Protein 6XZ3 (pdb70)

GO terms:
  GO:0042802 identical protein binding (F, IPI)
  GO:0005515 protein binding (F, IPI)

Solvent-accessible surface area: 7248 Å² total; per-residue (Å²): 46,69,182,149,133,1,38,125,6,60,94,63,1,58,113,6,9,55,35,1,150,82,14,72,43,95,80,15,66,89,102,48,1,80,100,13,21,83,14,3,51,157,14,19,142,81,0,48,70,19,1,53,125,0,12,114,107,22,226,73,191,124,9,99,88,59,3,131,95,15,31,129,64,2,50,70,12,8,71,39,0,51,64,11,4,147,68,3,76,87,44,86,45,100,131,1,40,64,75,0,35,129,72,12,37,66,1,32,117,9,1,34,70,4,7,43,27,0,45,69,137,113,55

Nearest PDB structures (foldseek):
  6xz3-assembly1_A-2  TM=1.008E+00  e=2.459E-16  Homo sapiens
  6xz4-assembly1_B  TM=9.889E-01  e=1.323E-13  Homo sapiens
  5ic1-assembly1_A  TM=9.158E-01  e=5.413E-04  Mus musculus
  5w93-assembly2_B  TM=6.773E-01  e=8.609E-03  Mus musculus
  4e18-assembly1_A  TM=8.319E-01  e=3.937E-01  Gallus gallus

B-factor: mean 65.77, std 18.56, range [35.77, 139.72]

Secondary structure (DSSP, 8-state):
--HHHHHHHHHHHHHHHHHHHHS-GGG--HHHHHHHHHHHHHHHHHHHHHHHHHHHH---HHHHHHHHHHHHHHHHHHHHHHHHHHHHHHS--HHHHHHHHHTHHHHHHHHHHHHHHHTSS--

Foldseek 3Di:
DDLVLLVVLLVQLVVLLVCLVVDPLVRLAPVNLVVSLVSNVVSLVVLLVVLCVLLVPDPDPVSVVCSVVLSVQLVVLSVQLNVLSVCCNVPPDPVSSVSNNVSSVSNSVSSVVSSVSSVDPPD

InterPro domains:
  IPR042799 Talin rod domain-containing protein 1 [PTHR47133] (1-362)
  IPR054082 Talin, IBS2B domain [PF21896] (149-268)

CATH classification: 1.20.120.230

Structure (mmCIF, N/CA/C/O backbone):
data_6XZ3
#
_entry.id   6XZ3
#
_cell.length_a   114.595
_cell.length_b   114.595
_cell.length_c   59.404
_cell.angle_alpha   90.000
_cell.angle_beta   90.000
_cell.angle_gamma   90.000
#
_symmetry.space_group_name_H-M   'I 41 2 2'
#
loop_
_entity.id
_entity.type
_entity.pdbx_description
1 polymer 'Talin rod domain-containing protein 1'
2 non-polymer 1,2-ETHANEDIOL
3 water water
#
loop_
_atom_site.group_PDB
_atom_site.id
_atom_site.type_symbol
_atom_site.label_atom_id
_atom_site.label_alt_id
_atom_site.label_comp_id
_atom_site.label_asym_id
_atom_site.label_entity_id
_atom_site.label_seq_id
_atom_site.pdbx_PDB_ins_code
_atom_site.Cartn_x
_atom_site.Cartn_y
_atom_site.Cartn_z
_atom_site.occupancy
_atom_site.B_iso_or_equiv
_atom_site.auth_seq_id
_atom_site.auth_comp_id
_atom_site.auth_asym_id
_atom_site.auth_atom_id
_atom_site.pdbx_PDB_model_num
ATOM 1 N N . VAL A 1 9 ? 50.994 25.792 13.269 1.00 94.45 148 VAL A N 1
ATOM 2 C CA . VAL A 1 9 ? 51.438 25.122 12.003 1.00 84.52 148 VAL A CA 1
ATOM 3 C C . VAL A 1 9 ? 50.199 24.617 11.257 1.00 86.96 148 VAL A C 1
ATOM 4 O O . VAL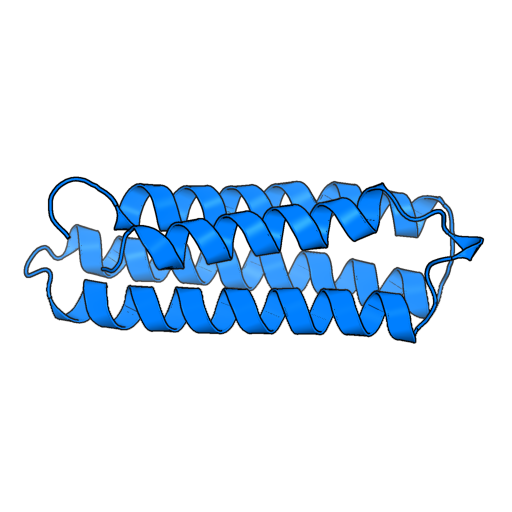 A 1 9 ? 49.102 24.695 11.835 1.00 95.72 148 VAL A O 1
ATOM 8 N N . ASP A 1 10 ? 50.369 24.117 10.028 1.00 76.91 149 ASP A N 1
ATOM 9 C CA . ASP A 1 10 ? 49.261 23.619 9.169 1.00 85.48 149 ASP A CA 1
ATOM 10 C C . ASP A 1 10 ? 49.167 22.089 9.303 1.00 90.06 149 ASP A C 1
ATOM 11 O O . ASP A 1 10 ? 49.911 21.378 8.600 1.00 82.48 149 ASP A O 1
ATOM 16 N N . ARG A 1 11 ? 48.265 21.591 10.151 1.00 83.58 150 ARG A N 1
ATOM 17 C CA . ARG A 1 11 ? 48.068 20.133 10.356 1.00 76.36 150 ARG A CA 1
ATOM 18 C C . ARG A 1 11 ? 48.131 19.413 8.991 1.00 83.52 150 ARG A C 1
ATOM 19 O O . ARG A 1 11 ? 48.969 18.512 8.877 1.00 81.22 150 ARG A O 1
ATOM 27 N N . TYR A 1 12 ? 47.322 19.791 7.984 1.00 84.37 151 TYR A N 1
ATOM 28 C CA . TYR A 1 12 ? 47.134 19.022 6.714 1.00 82.82 151 TYR A CA 1
ATOM 29 C C . TYR A 1 12 ? 48.488 18.708 6.064 1.00 87.25 151 TYR A C 1
ATOM 30 O O . TYR A 1 12 ? 48.648 17.573 5.522 1.00 77.19 151 TYR A O 1
ATOM 39 N N . ARG A 1 13 ? 49.407 19.682 6.063 1.00 74.34 152 ARG A N 1
ATOM 40 C CA . ARG A 1 13 ? 50.571 19.674 5.147 1.00 83.52 152 ARG A CA 1
ATOM 41 C C . ARG A 1 13 ? 51.776 19.040 5.841 1.00 75.39 152 ARG A C 1
ATOM 42 O O . ARG A 1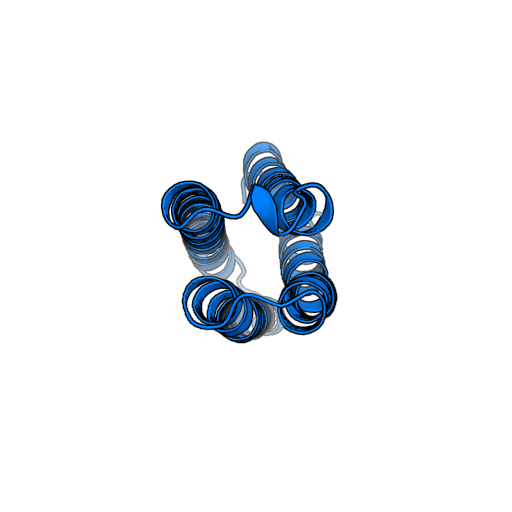 13 ? 52.564 18.412 5.120 1.00 75.96 152 ARG A O 1
ATOM 50 N N . VAL A 1 14 ? 51.928 19.201 7.160 1.00 75.59 153 VAL A N 1
ATOM 51 C CA . VAL A 1 14 ? 52.947 18.439 7.948 1.00 68.94 153 VAL A CA 1
ATOM 52 C C . VAL A 1 14 ? 52.583 16.941 7.887 1.00 66.60 153 VAL A C 1
ATOM 53 O O . VAL A 1 14 ? 53.473 16.166 7.588 1.00 56.90 153 VAL A O 1
ATOM 57 N N . THR A 1 15 ? 51.314 16.555 8.042 1.00 61.85 154 THR A N 1
ATOM 58 C CA . THR A 1 15 ? 50.843 15.155 7.862 1.00 61.75 154 THR A CA 1
ATOM 59 C C . THR A 1 15 ? 51.194 14.650 6.451 1.00 67.99 154 THR A C 1
ATOM 60 O O . THR A 1 15 ? 51.673 13.505 6.347 1.00 64.62 154 THR A O 1
ATOM 64 N N . ARG A 1 16 ? 51.032 15.462 5.406 1.00 71.39 155 ARG A N 1
ATOM 65 C CA . ARG A 1 16 ? 51.306 15.033 4.001 1.00 69.87 155 ARG A CA 1
ATOM 66 C C . ARG A 1 16 ? 52.812 14.780 3.833 1.00 62.45 155 ARG A C 1
ATOM 67 O O . ARG A 1 16 ? 53.163 13.818 3.178 1.00 62.24 155 ARG A O 1
ATOM 75 N N . CYS A 1 17 ? 53.660 15.606 4.439 1.00 64.27 156 CYS A N 1
ATOM 76 C CA . CYS A 1 17 ? 55.129 15.415 4.507 1.00 72.74 156 CYS A CA 1
ATOM 77 C C . CYS A 1 17 ? 55.473 14.051 5.095 1.00 63.89 156 CYS A C 1
ATOM 78 O O . CYS A 1 17 ? 56.213 13.280 4.448 1.00 69.74 156 CYS A O 1
ATOM 81 N N . ARG A 1 18 ? 54.969 13.808 6.303 1.00 52.42 157 ARG A N 1
ATOM 82 C CA . ARG A 1 18 ? 55.166 12.544 7.036 1.00 54.76 157 ARG A CA 1
ATOM 83 C C . ARG A 1 18 ? 54.720 11.404 6.106 1.00 48.83 157 ARG A C 1
ATOM 84 O O . ARG A 1 18 ? 55.524 10.489 5.927 1.00 49.00 157 ARG A O 1
ATOM 92 N N . HIS A 1 19 ? 53.562 11.503 5.448 1.00 47.39 158 HIS A N 1
ATOM 93 C CA . HIS A 1 19 ? 53.071 10.443 4.524 1.00 48.18 158 HIS A CA 1
ATOM 94 C C . HIS A 1 19 ? 54.092 10.267 3.399 1.00 49.55 158 HIS A C 1
ATOM 95 O O . HIS A 1 19 ? 54.337 9.128 2.993 1.00 51.16 158 HIS A O 1
ATOM 102 N N . GLU A 1 20 ? 54.734 11.333 2.935 1.00 46.25 159 GLU A N 1
ATOM 103 C CA . GLU A 1 20 ? 55.577 11.239 1.719 1.00 48.16 159 GLU A CA 1
ATOM 104 C C . GLU A 1 20 ? 56.931 10.624 2.081 1.00 44.37 159 GLU A C 1
ATOM 105 O O . GLU A 1 20 ? 57.503 9.887 1.257 1.00 44.33 159 GLU A O 1
ATOM 111 N N . VAL A 1 21 ? 57.400 10.871 3.294 1.00 43.75 160 VAL A N 1
ATOM 112 C CA . VAL A 1 21 ? 58.660 10.279 3.809 1.00 44.75 160 VAL A CA 1
ATOM 113 C C . VAL A 1 21 ? 58.455 8.779 4.018 1.00 44.62 160 VAL A C 1
ATOM 114 O O . VAL A 1 21 ? 59.332 8.009 3.598 1.00 46.42 160 VAL A O 1
ATOM 118 N N . GLU A 1 22 ? 57.327 8.389 4.620 1.00 42.82 161 GLU A N 1
ATOM 119 C CA . GLU A 1 22 ? 56.945 6.961 4.750 1.00 45.70 161 GLU A CA 1
ATOM 120 C C . GLU A 1 22 ? 56.858 6.362 3.353 1.00 41.44 161 GLU A C 1
ATOM 121 O O . GLU A 1 22 ? 57.406 5.264 3.171 1.00 48.63 161 GLU A O 1
ATOM 127 N N . GLN A 1 23 ? 56.282 7.083 2.381 1.00 40.94 162 GLN A N 1
ATOM 128 C CA . GLN A 1 23 ? 56.068 6.521 1.018 1.00 41.96 162 GLN A CA 1
ATOM 129 C C . GLN A 1 23 ? 57.459 6.275 0.421 1.00 41.36 162 GLN A C 1
ATOM 130 O O . GLN A 1 23 ? 57.685 5.188 -0.126 1.00 44.09 162 GLN A O 1
ATOM 136 N N . GLY A 1 24 ? 58.347 7.274 0.498 1.00 39.49 163 GLY A N 1
ATOM 137 C CA . GLY A 1 24 ? 59.695 7.189 -0.097 1.00 40.22 163 GLY A CA 1
ATOM 138 C C . GLY A 1 24 ? 60.527 6.107 0.573 1.00 41.81 163 GLY A C 1
ATOM 139 O O . GLY A 1 24 ? 61.241 5.326 -0.138 1.00 39.63 163 GLY A O 1
ATOM 140 N N . CYS A 1 25 ? 60.407 5.979 1.898 1.00 40.94 164 CYS A N 1
ATOM 141 C CA . CYS A 1 25 ? 61.080 4.865 2.606 1.00 43.06 164 CYS A CA 1
ATOM 142 C C . CYS A 1 25 ? 60.503 3.518 2.121 1.00 47.11 164 CYS A C 1
ATOM 143 O O . CYS A 1 25 ? 61.269 2.563 1.913 1.00 46.22 164 CYS A O 1
ATOM 146 N N . ALA A 1 26 ? 59.197 3.439 1.900 1.00 44.60 165 ALA A N 1
ATOM 147 C CA . ALA A 1 26 ? 58.541 2.207 1.423 1.00 44.98 165 ALA A CA 1
ATOM 148 C C . ALA A 1 26 ? 59.107 1.836 0.053 1.00 43.95 165 ALA A C 1
ATOM 149 O O . ALA A 1 26 ? 59.288 0.633 -0.183 1.00 42.33 165 ALA A O 1
ATOM 151 N N . VAL A 1 27 ? 59.450 2.823 -0.785 1.00 43.36 166 VAL A N 1
ATOM 152 C CA . VAL A 1 27 ? 60.017 2.529 -2.139 1.00 44.49 166 VAL A CA 1
ATOM 153 C C . VAL A 1 27 ? 61.325 1.767 -1.964 1.00 45.28 166 VAL A C 1
ATOM 154 O O . VAL A 1 27 ? 61.517 0.778 -2.686 1.00 45.58 166 VAL A O 1
ATOM 158 N N . LEU A 1 28 ? 62.124 2.114 -0.954 1.00 45.06 167 LEU A N 1
ATOM 159 C CA . LEU A 1 28 ? 63.470 1.504 -0.762 1.00 45.21 167 LEU A CA 1
ATOM 160 C C . LEU A 1 28 ? 63.352 0.070 -0.248 1.00 46.48 167 LEU A C 1
ATOM 161 O O . LEU A 1 28 ? 64.305 -0.697 -0.450 1.00 57.41 167 LEU A O 1
ATOM 166 N N . ARG A 1 29 ? 62.253 -0.258 0.433 1.00 44.11 168 ARG A N 1
ATOM 167 C CA . ARG A 1 29 ? 61.967 -1.626 0.925 1.00 44.51 168 ARG A CA 1
ATOM 168 C C . ARG A 1 29 ? 61.265 -2.457 -0.162 1.00 47.99 168 ARG A C 1
ATOM 169 O O . ARG A 1 29 ? 61.514 -3.657 -0.226 1.00 54.21 168 ARG A O 1
ATOM 177 N N . ALA A 1 30 ? 60.384 -1.852 -0.963 1.00 46.03 169 ALA A N 1
ATOM 178 C CA . ALA A 1 30 ? 59.508 -2.552 -1.936 1.00 52.55 169 ALA A CA 1
ATOM 179 C C . ALA A 1 30 ? 60.318 -2.985 -3.165 1.00 54.74 169 ALA A C 1
ATOM 180 O O . ALA A 1 30 ? 60.008 -4.021 -3.768 1.00 59.26 169 ALA A O 1
ATOM 182 N N . THR A 1 31 ? 61.303 -2.180 -3.553 1.00 54.18 170 THR A N 1
ATOM 183 C CA . THR A 1 31 ? 61.981 -2.275 -4.869 1.00 49.32 170 THR A CA 1
ATOM 184 C C . THR A 1 31 ? 63.118 -3.284 -4.809 1.00 47.30 170 THR A C 1
ATOM 185 O O . THR A 1 31 ? 64.079 -3.065 -4.075 1.00 44.80 170 THR A O 1
ATOM 189 N N . PRO A 1 32 ? 63.066 -4.388 -5.585 1.00 54.70 171 PRO A N 1
ATOM 190 C CA . PRO A 1 32 ? 64.165 -5.359 -5.606 1.00 55.23 171 PRO A CA 1
ATOM 191 C C . PRO A 1 32 ? 65.471 -4.700 -6.069 1.00 56.07 171 PRO A C 1
ATOM 192 O O . PRO A 1 32 ? 65.415 -3.713 -6.788 1.00 61.78 171 PRO A O 1
ATOM 196 N N . LEU A 1 33 ? 66.612 -5.226 -5.631 1.00 54.92 172 LEU A N 1
ATOM 197 C CA . LEU A 1 33 ? 67.968 -4.705 -5.975 1.00 56.92 172 LEU A CA 1
ATOM 198 C C . LEU A 1 33 ? 68.098 -4.458 -7.488 1.00 59.31 172 LEU A C 1
ATOM 199 O O . LEU A 1 33 ? 68.566 -3.352 -7.895 1.00 64.84 172 LEU A O 1
ATOM 204 N N . ALA A 1 34 ? 67.683 -5.422 -8.304 1.00 56.16 173 ALA A N 1
ATOM 205 C CA . ALA A 1 34 ? 67.715 -5.320 -9.784 1.00 66.69 173 ALA A CA 1
ATOM 206 C C . ALA A 1 34 ? 67.062 -4.007 -10.258 1.00 69.76 173 ALA A C 1
ATOM 207 O O . ALA A 1 34 ? 67.634 -3.359 -11.156 1.00 78.75 173 ALA A O 1
ATOM 209 N N . ASP A 1 35 ? 65.956 -3.559 -9.651 1.00 65.95 174 ASP A N 1
ATOM 210 C CA . ASP A 1 35 ? 65.222 -2.354 -10.144 1.00 60.88 174 ASP A CA 1
ATOM 211 C C . ASP A 1 35 ? 65.675 -1.062 -9.453 1.00 62.47 174 ASP A C 1
ATOM 212 O O . ASP A 1 35 ? 65.091 0.002 -9.766 1.00 64.38 174 ASP A O 1
ATOM 217 N N . MET A 1 36 ? 66.684 -1.114 -8.580 1.00 59.34 175 MET A N 1
ATOM 218 C CA . MET A 1 36 ? 67.189 0.097 -7.893 1.00 58.63 175 MET A CA 1
ATOM 219 C C . MET A 1 36 ? 68.187 0.807 -8.798 1.00 59.45 175 MET A C 1
ATOM 220 O O . MET A 1 36 ? 69.364 0.859 -8.470 1.00 63.05 175 MET A O 1
ATOM 225 N N . THR A 1 37 ? 67.707 1.421 -9.871 1.00 61.54 176 THR A N 1
ATOM 226 C CA . THR A 1 37 ? 68.583 2.162 -10.809 1.00 60.67 176 THR A CA 1
ATOM 227 C C . THR A 1 37 ? 69.051 3.458 -10.158 1.00 61.11 176 THR A C 1
ATOM 228 O O . THR A 1 37 ? 68.465 3.957 -9.193 1.00 63.17 176 THR A O 1
ATOM 232 N N . PRO A 1 38 ? 70.121 4.061 -10.703 1.00 65.74 177 PRO A N 1
ATOM 233 C CA . PRO A 1 38 ? 70.491 5.429 -10.351 1.00 64.19 177 PRO A CA 1
ATOM 234 C C . PRO A 1 38 ? 69.304 6.387 -10.337 1.00 64.36 177 PRO A C 1
ATOM 235 O O . PRO A 1 38 ? 69.197 7.160 -9.397 1.00 64.42 177 PRO A O 1
ATOM 239 N N . GLN A 1 39 ? 68.430 6.302 -11.339 1.00 64.47 178 GLN A N 1
ATOM 240 C CA . GLN A 1 39 ? 67.314 7.279 -11.454 1.00 64.74 178 GLN A CA 1
ATOM 241 C C . GLN A 1 39 ? 66.286 7.001 -10.361 1.00 51.25 178 GLN A C 1
ATOM 242 O O . GLN A 1 39 ? 65.741 7.978 -9.819 1.00 58.23 178 GLN A O 1
ATOM 248 N N . LEU A 1 40 ? 65.950 5.741 -10.093 1.00 55.10 179 LEU A N 1
ATOM 249 C CA . LEU A 1 40 ? 64.939 5.466 -9.038 1.00 55.00 179 LEU A CA 1
ATOM 250 C C . LEU A 1 40 ? 65.508 5.970 -7.702 1.00 49.88 179 LEU A C 1
ATOM 251 O O . LEU A 1 40 ? 64.830 6.738 -6.998 1.00 47.13 179 LEU A O 1
ATOM 256 N N . LEU A 1 41 ? 66.773 5.662 -7.432 1.00 54.00 180 LEU A N 1
ATOM 257 C CA . LEU A 1 41 ? 67.425 6.039 -6.153 1.00 58.24 180 LEU A CA 1
ATOM 258 C C . LEU A 1 41 ? 67.487 7.566 -6.021 1.00 60.47 180 LEU A C 1
ATOM 259 O O . LEU A 1 41 ? 67.221 8.115 -4.893 1.00 50.94 180 LEU A O 1
ATOM 264 N N . LEU A 1 42 ? 67.705 8.253 -7.138 1.00 57.91 181 LEU A N 1
ATOM 265 C CA . LEU A 1 42 ? 67.786 9.727 -7.132 1.00 52.44 181 LEU A CA 1
ATOM 266 C C . LEU A 1 42 ? 66.402 10.338 -6.871 1.00 55.57 181 LEU A C 1
ATOM 267 O O . LEU A 1 42 ? 66.305 11.360 -6.121 1.00 54.43 181 LEU A O 1
ATOM 272 N N . GLU A 1 43 ? 65.343 9.796 -7.467 1.00 51.39 182 GLU A N 1
ATOM 273 C CA . GLU A 1 43 ? 64.003 10.400 -7.277 1.00 64.93 182 GLU A CA 1
ATOM 274 C C . GLU A 1 43 ? 63.613 10.300 -5.805 1.00 58.38 182 GLU A C 1
ATOM 275 O O . GLU A 1 43 ? 62.978 11.263 -5.273 1.00 60.11 182 GLU A O 1
ATOM 281 N N . VAL A 1 44 ? 63.978 9.180 -5.181 1.00 52.30 183 VAL A N 1
ATOM 282 C CA . VAL A 1 44 ? 63.607 8.889 -3.767 1.00 49.97 183 VAL A CA 1
ATOM 283 C C . VAL A 1 44 ? 64.354 9.889 -2.878 1.00 39.77 183 VAL A C 1
ATOM 284 O O . VAL A 1 44 ? 63.683 10.509 -2.041 1.00 45.87 183 VAL A O 1
ATOM 288 N N . SER A 1 45 ? 65.661 10.079 -3.072 1.00 44.46 184 SER A N 1
ATOM 289 C CA . SER A 1 45 ? 66.500 11.040 -2.279 1.00 55.36 184 SER A CA 1
ATOM 290 C C . SER A 1 45 ? 65.989 12.471 -2.396 1.00 56.58 184 SER A C 1
ATOM 291 O O . SER A 1 45 ? 65.948 13.206 -1.366 1.00 56.58 184 SER A O 1
ATOM 294 N N . GLN A 1 46 ? 65.635 12.850 -3.620 1.00 54.64 185 GLN A N 1
ATOM 295 C CA . GLN A 1 46 ? 65.124 14.199 -3.924 1.00 51.37 185 GLN A CA 1
ATOM 296 C C . GLN A 1 46 ? 63.765 14.352 -3.281 1.00 52.86 185 GLN A C 1
ATOM 297 O O . GLN A 1 46 ? 63.470 15.465 -2.786 1.00 55.06 185 GLN A O 1
ATOM 303 N N . GLY A 1 47 ? 62.931 13.308 -3.330 1.00 46.84 186 GLY A N 1
ATOM 304 C CA . GLY A 1 47 ? 61.596 13.435 -2.706 1.00 46.45 186 GLY A CA 1
ATOM 305 C C . GLY A 1 47 ? 61.741 13.547 -1.193 1.00 46.20 186 GLY A C 1
ATOM 306 O O . GLY A 1 47 ? 61.041 14.379 -0.588 1.00 49.83 186 GLY A O 1
ATOM 307 N N . LEU A 1 48 ? 62.668 12.781 -0.602 1.00 45.34 187 LEU A N 1
ATOM 308 C CA . LEU A 1 48 ? 62.946 12.848 0.865 1.00 48.74 187 LEU A CA 1
ATOM 309 C C . LEU A 1 48 ? 63.469 14.253 1.209 1.00 49.64 187 LEU A C 1
ATOM 310 O O . LEU A 1 48 ? 62.791 14.907 1.978 1.00 51.29 187 LEU A O 1
ATOM 315 N N . SER A 1 49 ? 64.552 14.733 0.586 1.00 53.51 188 SER A N 1
ATOM 316 C CA . SER A 1 49 ? 65.136 16.091 0.832 1.00 56.12 188 SER A CA 1
ATOM 317 C C . SER A 1 49 ? 64.069 17.188 0.645 1.00 53.57 188 SER A C 1
ATOM 318 O O . SER A 1 49 ? 63.900 18.056 1.508 1.00 58.53 188 SER A O 1
ATOM 321 N N . ARG A 1 50 ? 63.241 17.091 -0.379 1.00 54.52 189 ARG A N 1
ATOM 322 C CA . ARG A 1 50 ? 62.122 18.047 -0.561 1.00 58.61 189 ARG A CA 1
ATOM 323 C C . ARG A 1 50 ? 61.302 18.064 0.734 1.00 61.60 189 ARG A C 1
ATOM 324 O O . ARG A 1 50 ? 61.051 19.156 1.285 1.00 59.41 189 ARG A O 1
ATOM 332 N N . ASN A 1 51 ? 60.883 16.896 1.221 1.00 58.88 190 ASN A N 1
ATOM 333 C CA . ASN A 1 51 ? 59.900 16.825 2.334 1.00 56.37 190 ASN A CA 1
ATOM 334 C C . ASN A 1 51 ? 60.571 17.249 3.638 1.00 47.21 190 ASN A C 1
ATOM 335 O O . ASN A 1 51 ? 59.925 17.898 4.443 1.00 49.35 190 ASN A O 1
ATOM 340 N N . LEU A 1 52 ? 61.850 16.970 3.807 1.00 52.42 191 LEU A N 1
ATOM 341 C CA . LEU A 1 52 ? 62.600 17.399 5.016 1.00 57.52 191 LEU A CA 1
ATOM 342 C C . LEU A 1 52 ? 62.731 18.922 5.035 1.00 61.15 191 LEU A C 1
ATOM 343 O O . LEU A 1 52 ? 62.615 19.511 6.123 1.00 56.95 191 LEU A O 1
ATOM 348 N N . LYS A 1 53 ? 62.974 19.533 3.872 1.00 66.92 192 LYS A N 1
ATOM 349 C CA . LYS A 1 53 ? 63.137 20.999 3.758 1.00 60.48 192 LYS A CA 1
ATOM 350 C C . LYS A 1 53 ? 61.846 21.637 4.238 1.00 53.97 192 LYS A C 1
ATOM 351 O O . LYS A 1 53 ? 61.898 22.489 5.158 1.00 57.42 192 LYS A O 1
ATOM 357 N N . PHE A 1 54 ? 60.722 21.197 3.683 1.00 49.74 193 PHE A N 1
ATOM 358 C CA . PHE A 1 54 ? 59.394 21.780 3.976 1.00 55.51 193 PHE A CA 1
ATOM 359 C C . PHE A 1 54 ? 59.137 21.673 5.461 1.00 61.49 193 PHE A C 1
ATOM 360 O O . PHE A 1 54 ? 58.490 22.558 6.048 1.00 61.20 193 PHE A O 1
ATOM 368 N N . LEU A 1 55 ? 59.518 20.535 6.025 1.00 60.15 194 LEU A N 1
ATOM 369 C CA . LEU A 1 55 ? 59.154 20.253 7.424 1.00 60.93 194 LEU A CA 1
ATOM 370 C C . L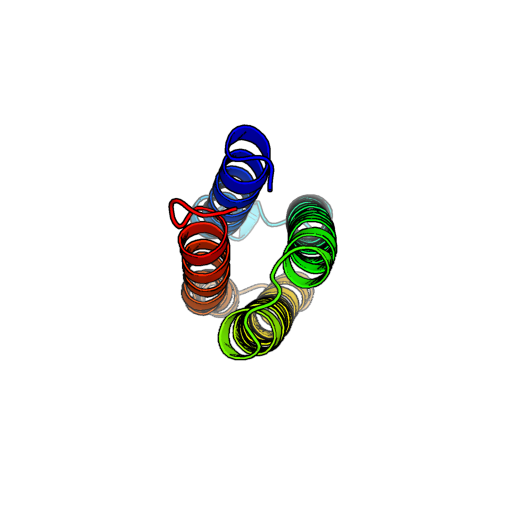EU A 1 55 ? 60.005 21.146 8.331 1.00 47.24 194 LEU A C 1
ATOM 371 O O . LEU A 1 55 ? 59.475 21.605 9.352 1.00 45.48 194 LEU A O 1
ATOM 376 N N . THR A 1 56 ? 61.290 21.294 8.013 1.00 43.56 195 THR A N 1
ATOM 377 C CA . THR A 1 56 ? 62.209 22.220 8.700 1.00 49.72 195 THR A CA 1
ATOM 378 C C . THR A 1 56 ? 61.684 23.660 8.566 1.00 55.88 195 THR A C 1
ATOM 379 O O . THR A 1 56 ? 61.732 24.401 9.560 1.00 61.03 195 THR A O 1
ATOM 383 N N . ASP A 1 57 ? 61.181 24.032 7.3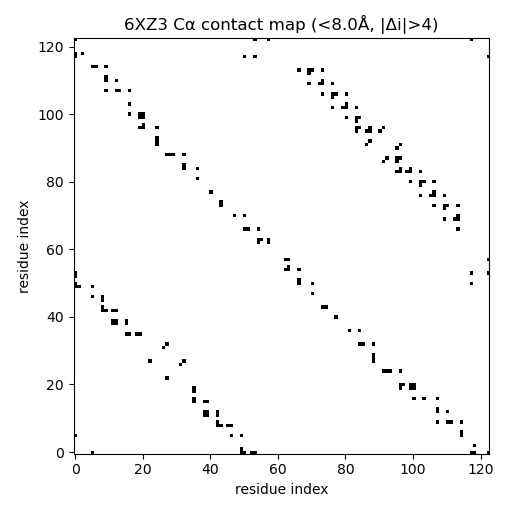83 1.00 56.59 196 ASP A N 1
ATOM 384 C CA . ASP A 1 57 ? 60.622 25.387 7.113 1.00 55.74 196 ASP A CA 1
ATOM 385 C C . ASP A 1 57 ? 59.335 25.521 7.919 1.00 53.86 196 ASP A C 1
ATOM 386 O O . ASP A 1 57 ? 59.195 26.509 8.647 1.00 58.59 196 ASP A O 1
ATOM 391 N N . ALA A 1 58 ? 58.486 24.500 7.936 1.00 54.08 197 ALA A N 1
ATOM 392 C CA . ALA A 1 58 ? 57.178 24.561 8.636 1.00 54.44 197 ALA A CA 1
ATOM 393 C C . ALA A 1 58 ? 57.377 24.745 10.138 1.00 56.06 197 ALA A C 1
ATOM 394 O O . ALA A 1 58 ? 56.535 25.426 10.768 1.00 67.09 197 ALA A O 1
ATOM 396 N N . CYS A 1 59 ? 58.477 24.209 10.676 1.00 58.57 198 CYS A N 1
ATOM 397 C CA . CYS A 1 59 ? 58.806 24.157 12.128 1.00 60.21 198 CYS A CA 1
ATOM 398 C C . CYS A 1 59 ? 59.529 25.439 12.581 1.00 62.28 198 CYS A C 1
ATOM 399 O O . CYS A 1 59 ? 59.321 25.829 13.732 1.00 58.41 198 CYS A O 1
ATOM 402 N N . ALA A 1 60 ? 60.313 26.086 11.712 1.00 54.86 199 ALA A N 1
ATOM 403 C CA . ALA A 1 60 ? 61.001 27.369 11.994 1.00 62.12 199 ALA A CA 1
ATOM 404 C C . ALA A 1 60 ? 59.961 28.438 12.351 1.00 62.50 199 ALA A C 1
ATOM 405 O O . ALA A 1 60 ? 60.100 29.103 13.376 1.00 62.96 199 ALA A O 1
ATOM 407 N N . LEU A 1 61 ? 58.909 28.487 11.543 1.00 68.92 200 LEU A N 1
ATOM 408 C CA . LEU A 1 61 ? 57.717 29.353 11.672 1.00 72.40 200 LEU A CA 1
ATOM 409 C C . LEU A 1 61 ? 57.012 29.127 13.009 1.00 81.70 200 LEU A C 1
ATOM 410 O O . LEU A 1 61 ? 56.529 30.115 13.588 1.00 90.07 200 LEU A O 1
ATOM 415 N N . ALA A 1 62 ? 56.887 27.869 13.436 1.00 79.63 201 ALA A N 1
ATOM 416 C CA . ALA A 1 62 ? 56.160 27.472 14.669 1.00 73.88 201 ALA A CA 1
ATOM 417 C C . ALA A 1 62 ? 56.973 27.871 15.909 1.00 62.98 201 ALA A C 1
ATOM 418 O O . ALA A 1 62 ? 56.361 28.326 16.890 1.00 74.30 201 ALA A O 1
ATOM 420 N N . SER A 1 63 ? 58.288 27.656 15.853 1.00 60.47 202 SER A N 1
ATOM 421 C CA . SER A 1 63 ? 59.333 28.163 16.778 1.00 53.88 202 SER A CA 1
ATOM 422 C C . SER A 1 63 ? 59.128 29.681 16.950 1.00 81.26 202 SER A C 1
ATOM 423 O O . SER A 1 63 ? 59.103 30.170 18.106 1.00 88.13 202 SER A O 1
ATOM 426 N N . ASP A 1 64 ? 58.928 30.400 15.835 1.00 74.13 203 ASP A N 1
ATOM 427 C CA . ASP A 1 64 ? 58.752 31.877 15.814 1.00 75.00 203 ASP A CA 1
ATOM 428 C C . ASP A 1 64 ? 57.494 32.308 16.586 1.00 75.50 203 ASP A C 1
ATOM 429 O O . ASP A 1 64 ? 57.574 33.361 17.195 1.00 82.41 203 ASP A O 1
ATOM 434 N N . LYS A 1 65 ? 56.384 31.555 16.585 1.00 86.99 204 LYS A N 1
ATOM 435 C CA . LYS A 1 65 ? 55.140 31.900 17.352 1.00 93.40 204 LYS A CA 1
ATOM 436 C C . LYS A 1 65 ? 55.324 31.677 18.869 1.00 101.20 204 LYS A C 1
ATOM 437 O O . LYS A 1 65 ? 55.208 32.654 19.653 1.00 113.59 204 LYS A O 1
ATOM 443 N N . SER A 1 66 ? 55.548 30.427 19.281 1.00 100.21 205 SER A N 1
ATOM 444 C CA . SER A 1 66 ? 55.604 29.993 20.702 1.00 102.30 205 SER A CA 1
ATOM 445 C C . SER A 1 66 ? 56.443 30.973 21.532 1.00 102.01 205 SER A C 1
ATOM 446 O O . SER A 1 66 ? 57.643 31.219 21.212 1.00 93.62 205 SER A O 1
ATOM 449 N N . ARG A 1 67 ? 55.856 31.464 22.614 1.00 99.92 206 ARG A N 1
ATOM 450 C CA . ARG A 1 67 ? 56.607 32.214 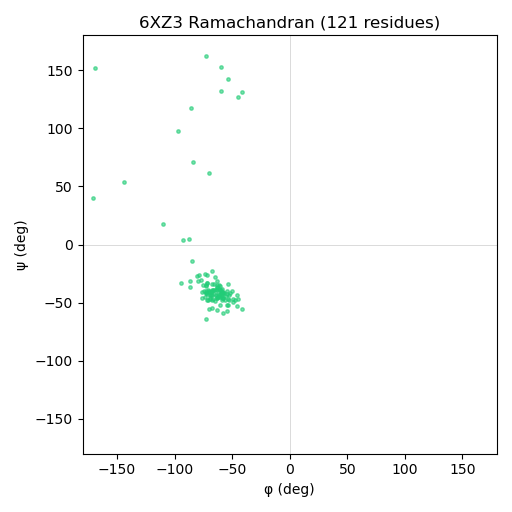23.644 1.00 104.78 206 ARG A CA 1
ATOM 451 C C . ARG A 1 67 ? 57.388 31.201 24.509 1.00 96.45 206 ARG A C 1
ATOM 452 O O . ARG A 1 67 ? 58.511 31.529 24.900 1.00 85.72 206 ARG A O 1
ATOM 460 N N . ASP A 1 68 ? 56.887 29.970 24.700 1.00 103.11 207 ASP A N 1
ATOM 461 C CA . ASP A 1 68 ? 57.543 28.920 25.539 1.00 88.42 207 ASP A CA 1
ATOM 462 C C . ASP A 1 68 ? 58.948 28.584 25.017 1.00 77.39 207 ASP A C 1
ATOM 463 O O . ASP A 1 68 ? 59.080 28.278 23.822 1.00 87.75 207 ASP A O 1
ATOM 468 N N . ARG A 1 69 ? 59.935 28.548 25.917 1.00 64.00 208 ARG A N 1
ATOM 469 C CA . ARG A 1 69 ? 61.379 28.340 25.634 1.00 63.10 208 ARG A CA 1
ATOM 470 C C . ARG A 1 69 ? 61.724 26.852 25.420 1.00 81.34 208 ARG A C 1
ATOM 471 O O . ARG A 1 69 ? 62.781 26.548 24.791 1.00 71.47 208 ARG A O 1
ATOM 479 N N . PHE A 1 70 ? 60.941 25.946 26.015 1.00 85.31 209 PHE A N 1
ATOM 480 C CA . PHE A 1 70 ? 61.131 24.480 25.882 1.00 78.27 209 PHE A CA 1
ATOM 481 C C . PHE A 1 70 ? 60.812 24.108 24.423 1.00 65.34 209 PHE A C 1
ATOM 482 O O . PHE A 1 70 ? 61.687 23.519 23.750 1.00 73.08 209 PHE A O 1
ATOM 490 N N . SER A 1 71 ? 59.612 24.482 23.968 1.00 62.33 210 SER A N 1
ATOM 491 C CA . SER A 1 71 ? 59.115 24.325 22.578 1.00 70.50 210 SER A CA 1
ATOM 492 C C . SER A 1 71 ? 60.188 24.761 21.585 1.00 74.05 210 SER A C 1
ATOM 493 O O . SER A 1 71 ? 60.545 23.951 20.709 1.00 82.99 210 SER A O 1
ATOM 496 N N . ARG A 1 72 ? 60.724 25.968 21.744 1.00 72.95 211 ARG A N 1
ATOM 497 C CA . ARG A 1 72 ? 61.686 26.534 20.759 1.00 76.91 211 ARG A CA 1
ATOM 498 C C . ARG A 1 72 ? 62.879 25.572 20.692 1.00 63.23 211 ARG A C 1
ATOM 499 O O . ARG A 1 72 ? 63.416 25.291 19.582 1.00 59.93 211 ARG A O 1
ATOM 507 N N . GLU A 1 73 ? 63.306 25.074 21.841 1.00 63.20 212 GLU A N 1
ATOM 508 C CA . GLU A 1 73 ? 64.487 24.178 21.896 1.00 68.71 212 GLU A CA 1
ATOM 509 C C . GLU A 1 73 ? 64.122 22.799 21.293 1.00 58.88 212 GLU A C 1
ATOM 510 O O . GLU A 1 73 ? 65.006 22.152 20.668 1.00 60.08 212 GLU A O 1
ATOM 516 N N . GLN A 1 74 ? 62.874 22.370 21.458 1.00 52.88 213 GLN A N 1
ATOM 517 C CA . GLN A 1 74 ? 62.423 21.006 21.064 1.00 58.90 213 GLN A CA 1
ATOM 518 C C . GLN A 1 74 ? 62.331 20.941 19.526 1.00 59.51 213 GLN A C 1
ATOM 519 O O . GLN A 1 74 ? 62.835 19.969 18.934 1.00 57.77 213 GLN A O 1
ATOM 525 N N . PHE A 1 75 ? 61.742 21.958 18.894 1.00 60.95 214 PHE A N 1
ATOM 526 C CA . PHE A 1 75 ? 61.836 22.186 17.427 1.00 53.48 214 PHE A CA 1
ATOM 527 C C . PHE A 1 75 ? 63.298 22.104 16.981 1.00 58.55 214 PHE A C 1
ATOM 528 O O . PHE A 1 75 ? 63.608 21.330 16.075 1.00 59.03 214 PHE A O 1
ATOM 536 N N . LYS A 1 76 ? 64.212 22.798 17.642 1.00 61.54 215 LYS A N 1
ATOM 537 C CA . LYS A 1 76 ? 65.636 22.738 17.238 1.00 62.79 215 LYS A CA 1
ATOM 538 C C . LYS A 1 76 ? 66.131 21.295 17.312 1.00 62.43 215 LYS A C 1
ATOM 539 O O . LYS A 1 76 ? 66.882 20.881 16.407 1.00 63.66 215 LYS A O 1
ATOM 545 N N . LEU A 1 77 ? 65.857 20.597 18.419 1.00 67.06 216 LEU A N 1
ATOM 546 C CA . LEU A 1 77 ? 66.412 19.233 18.648 1.00 62.15 216 LEU A CA 1
ATOM 547 C C . LEU A 1 77 ? 65.679 18.273 17.707 1.00 50.93 216 LEU A C 1
ATOM 548 O O . LEU A 1 77 ? 66.319 17.372 17.161 1.00 51.11 216 LEU A O 1
ATOM 553 N N . GLY A 1 78 ? 64.388 18.513 17.484 1.00 48.10 217 GLY A N 1
ATOM 554 C CA . GLY A 1 78 ? 63.558 17.674 16.590 1.00 54.71 217 GLY A CA 1
ATOM 555 C C . GLY A 1 78 ? 64.057 17.737 15.155 1.00 55.37 217 GLY A C 1
ATOM 556 O O . GLY A 1 78 ? 64.268 16.685 14.527 1.00 52.96 217 GLY A O 1
ATOM 557 N N . VAL A 1 79 ? 64.345 18.948 14.682 1.00 54.20 218 VAL A N 1
ATOM 558 C CA . VAL A 1 79 ? 64.853 19.189 13.309 1.00 54.52 218 VAL A CA 1
ATOM 559 C C . VAL A 1 79 ? 66.227 18.563 13.172 1.00 54.89 218 VAL A C 1
ATOM 560 O O . VAL A 1 79 ? 66.500 17.974 12.109 1.00 60.89 218 VAL A O 1
ATOM 564 N N . LYS A 1 80 ? 67.079 18.713 14.183 1.00 54.34 219 LYS A N 1
ATOM 565 C CA . LYS A 1 80 ? 68.465 18.175 14.102 1.00 56.02 219 LYS A CA 1
ATOM 566 C C . LYS A 1 80 ? 68.429 16.637 14.056 1.00 55.62 219 LYS A C 1
ATOM 567 O O . LYS A 1 80 ? 69.265 16.018 13.369 1.00 55.38 219 LYS A O 1
ATOM 573 N N . CYS A 1 81 ? 67.528 16.026 14.825 1.00 55.42 220 CYS A N 1
ATOM 574 C CA . CYS A 1 81 ? 67.367 14.553 14.845 1.00 61.62 220 CYS A CA 1
ATOM 575 C C . CYS A 1 81 ? 66.935 14.114 13.435 1.00 51.52 220 CYS A C 1
ATOM 576 O O . CYS A 1 81 ? 67.534 13.215 12.843 1.00 50.87 220 CYS A O 1
ATOM 579 N N . MET A 1 82 ? 65.984 14.831 12.859 1.00 47.73 221 MET A N 1
ATOM 580 C CA . MET A 1 82 ? 65.519 14.587 11.478 1.00 51.66 221 MET A CA 1
ATOM 581 C C . MET A 1 82 ? 66.672 14.697 10.465 1.00 53.68 221 MET A C 1
ATOM 582 O O . MET A 1 82 ? 66.875 13.757 9.634 1.00 48.11 221 MET A O 1
ATOM 587 N N . SER A 1 83 ? 67.495 15.740 10.567 1.00 58.62 222 SER A N 1
ATOM 588 C CA . SER A 1 83 ? 68.559 16.012 9.567 1.00 54.66 222 SER A CA 1
ATOM 589 C C . SER A 1 83 ? 69.691 14.994 9.726 1.00 49.66 222 SER A C 1
ATOM 590 O O . SER A 1 83 ? 70.217 14.544 8.703 1.00 52.16 222 SER A O 1
ATOM 593 N N . THR A 1 84 ? 70.015 14.531 10.936 1.00 50.13 223 THR A N 1
ATOM 594 C CA . THR A 1 84 ? 71.065 13.479 11.132 1.00 51.44 223 THR A CA 1
ATOM 595 C C . THR A 1 84 ? 70.540 12.102 10.699 1.00 45.32 223 THR A C 1
ATOM 596 O O . THR A 1 84 ? 71.303 11.337 10.133 1.00 49.96 223 THR A O 1
ATOM 600 N N . SER A 1 85 ? 69.289 11.761 10.983 1.00 47.06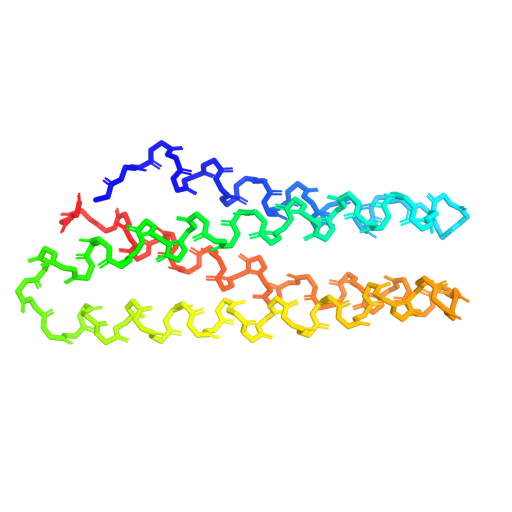 224 SER A N 1
ATOM 601 C CA . SER A 1 85 ? 68.638 10.539 10.427 1.00 46.00 224 SER A CA 1
ATOM 602 C C . SER A 1 85 ? 68.736 10.540 8.892 1.00 39.12 224 SER A C 1
ATOM 603 O O . SER A 1 85 ? 69.045 9.497 8.310 1.00 46.29 224 SER A O 1
ATOM 606 N N . ALA A 1 86 ? 68.317 11.635 8.256 1.00 45.95 225 ALA A N 1
ATOM 607 C CA . ALA A 1 86 ? 68.310 11.805 6.777 1.00 46.94 225 ALA A CA 1
ATOM 608 C C . ALA A 1 86 ? 69.692 11.501 6.201 1.00 48.38 225 ALA A C 1
ATOM 609 O O . ALA A 1 86 ? 69.779 10.734 5.211 1.00 50.01 225 ALA A O 1
ATOM 611 N N . SER A 1 87 ? 70.754 11.990 6.847 1.00 51.89 226 SER A N 1
ATOM 612 C CA . SER A 1 87 ? 72.149 11.862 6.335 1.00 50.92 226 SER A CA 1
ATOM 613 C C . SER A 1 87 ? 72.570 10.412 6.411 1.00 48.30 226 SER A C 1
ATOM 614 O O . SER A 1 87 ? 73.214 9.926 5.457 1.00 58.13 226 SER A O 1
ATOM 617 N N . ALA A 1 88 ? 72.264 9.741 7.514 1.00 47.02 227 ALA A N 1
ATOM 618 C CA . ALA A 1 88 ? 72.612 8.299 7.661 1.00 49.34 227 ALA A CA 1
ATOM 619 C C . ALA A 1 88 ? 71.923 7.444 6.564 1.00 43.53 227 ALA A C 1
ATOM 620 O O . ALA A 1 88 ? 72.509 6.420 6.034 1.00 48.10 227 ALA A O 1
ATOM 622 N N . LEU A 1 89 ? 70.678 7.791 6.244 1.00 47.20 228 LEU A N 1
ATOM 623 C CA . LEU A 1 89 ? 69.888 7.025 5.233 1.00 50.37 228 LEU A CA 1
ATOM 624 C C . LEU A 1 89 ? 70.470 7.289 3.836 1.00 45.33 228 LEU A C 1
ATOM 625 O O . LEU A 1 89 ? 70.737 6.289 3.089 1.00 49.60 228 LEU A O 1
ATOM 630 N N . LEU A 1 90 ? 70.698 8.570 3.518 1.00 47.26 229 LEU A N 1
ATOM 631 C CA . LEU A 1 90 ? 71.136 9.026 2.158 1.00 54.83 229 LEU A CA 1
ATOM 632 C C . LEU A 1 90 ? 72.513 8.468 1.865 1.00 54.14 229 LEU A C 1
ATOM 633 O O . LEU A 1 90 ? 72.749 8.144 0.714 1.00 60.57 229 LEU A O 1
ATOM 638 N N . ALA A 1 91 ? 73.338 8.216 2.879 1.00 50.18 230 ALA A N 1
ATOM 639 C CA . ALA A 1 91 ? 74.641 7.551 2.646 1.00 50.77 230 ALA A CA 1
ATOM 640 C C . ALA A 1 91 ? 74.408 6.090 2.282 1.00 52.60 230 ALA A C 1
ATOM 641 O O . ALA A 1 91 ? 75.149 5.559 1.435 1.00 59.33 230 ALA A O 1
ATOM 643 N N . CYS A 1 92 ? 73.453 5.408 2.909 1.00 56.26 231 CYS A N 1
ATOM 644 C CA . CYS A 1 92 ? 73.195 3.999 2.524 1.00 54.03 231 CYS A CA 1
ATOM 645 C C . CYS A 1 92 ? 72.662 3.964 1.089 1.00 50.01 231 CYS A C 1
ATOM 646 O O . CYS A 1 92 ? 72.891 2.944 0.404 1.00 54.28 231 CYS A O 1
ATOM 649 N N . VAL A 1 93 ? 71.893 4.979 0.694 1.00 51.64 232 VAL A N 1
ATOM 650 C CA . VAL A 1 93 ? 71.222 4.990 -0.639 1.00 60.08 232 VAL A CA 1
ATOM 651 C C . VAL A 1 93 ? 72.305 5.162 -1.711 1.00 59.20 232 VAL A C 1
ATOM 652 O O . VAL A 1 93 ? 72.371 4.314 -2.614 1.00 57.62 232 VAL A O 1
ATOM 656 N N . ARG A 1 94 ? 73.109 6.216 -1.589 1.00 60.92 233 ARG A N 1
ATOM 657 C CA . ARG A 1 94 ? 74.328 6.449 -2.408 1.00 73.19 233 ARG A CA 1
ATOM 658 C C . ARG A 1 94 ? 75.134 5.140 -2.505 1.00 70.77 233 ARG A C 1
ATOM 659 O O . ARG A 1 94 ? 75.455 4.709 -3.620 1.00 74.56 233 ARG A O 1
ATOM 667 N N . GLU A 1 95 ? 75.346 4.459 -1.386 1.00 63.30 234 GLU A N 1
ATOM 668 C CA . GLU A 1 95 ? 76.207 3.253 -1.300 1.00 57.23 234 GLU A CA 1
ATOM 669 C C . GLU A 1 95 ? 75.601 2.085 -2.074 1.00 65.39 234 GLU A C 1
ATOM 670 O O . GLU A 1 95 ? 76.380 1.246 -2.561 1.00 66.32 234 GLU A O 1
ATOM 676 N N . VAL A 1 96 ? 74.270 1.955 -2.120 1.00 67.03 235 VAL A N 1
ATOM 677 C CA . VAL A 1 96 ? 73.624 0.816 -2.838 1.00 67.52 235 VAL A CA 1
ATOM 678 C C . VAL A 1 96 ? 73.647 1.145 -4.345 1.00 58.36 235 VAL A C 1
ATOM 679 O O . VAL A 1 96 ? 73.677 0.227 -5.108 1.00 63.47 235 VAL A O 1
ATOM 683 N N . LYS A 1 97 ? 73.673 2.416 -4.729 1.00 59.89 236 LYS A N 1
ATOM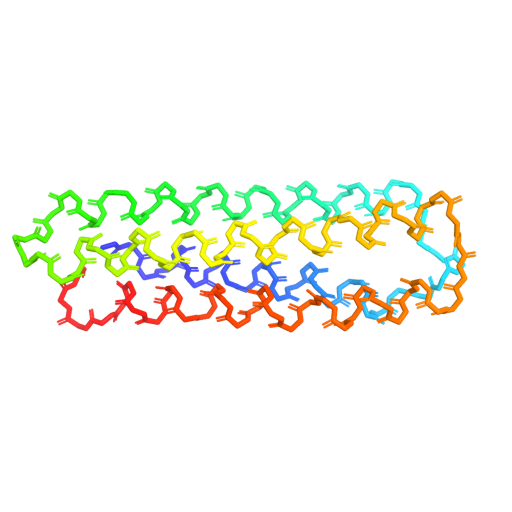 684 C CA . LYS A 1 97 ? 74.006 2.886 -6.105 1.00 77.55 236 LYS A CA 1
ATOM 685 C C . LYS A 1 97 ? 75.410 2.407 -6.525 1.00 79.03 236 LYS A C 1
ATOM 686 O O . LYS A 1 97 ? 75.483 1.668 -7.504 1.00 80.05 236 LYS A O 1
ATOM 692 N N . VAL A 1 98 ? 76.480 2.764 -5.799 1.00 83.53 237 VAL A N 1
ATOM 693 C CA . VAL A 1 98 ? 77.897 2.514 -6.231 1.00 79.10 237 VAL A CA 1
ATOM 694 C C . VAL A 1 98 ? 78.376 1.103 -5.848 1.00 74.54 237 VAL A C 1
ATOM 695 O O . VAL A 1 98 ? 79.388 0.698 -6.391 1.00 85.84 237 VAL A O 1
ATOM 699 N N . ALA A 1 99 ? 77.688 0.364 -4.975 1.00 75.03 238 ALA A N 1
ATOM 700 C CA . ALA A 1 99 ? 78.115 -0.986 -4.529 1.00 68.01 238 ALA A CA 1
ATOM 701 C C . ALA A 1 99 ? 76.899 -1.883 -4.337 1.00 69.97 238 ALA A C 1
ATOM 702 O O . ALA A 1 99 ? 76.714 -2.495 -3.289 1.00 74.42 238 ALA A O 1
ATOM 704 N N . PRO A 1 100 ? 76.039 -2.002 -5.367 1.00 74.31 239 PRO A N 1
ATOM 705 C CA . PRO A 1 100 ? 74.858 -2.852 -5.292 1.00 75.89 239 PRO A CA 1
ATOM 706 C C . PRO A 1 100 ? 75.153 -4.181 -4.599 1.00 68.54 239 PRO A C 1
ATOM 707 O O . PRO A 1 100 ? 76.113 -4.785 -4.973 1.00 78.31 239 PRO A O 1
ATOM 711 N N . SER A 1 101 ? 74.323 -4.576 -3.636 1.00 66.80 240 SER A N 1
ATOM 712 C CA . SER A 1 101 ? 74.343 -5.903 -2.951 1.00 66.54 240 SER A CA 1
ATOM 713 C C . SER A 1 101 ? 73.067 -6.046 -2.126 1.00 66.32 240 SER A C 1
ATOM 714 O O . SER A 1 101 ? 72.545 -5.011 -1.664 1.00 69.40 240 SER A O 1
ATOM 717 N N . GLU A 1 102 ? 72.591 -7.264 -1.913 1.00 65.98 241 GLU A N 1
ATOM 718 C CA . GLU A 1 102 ? 71.415 -7.484 -1.037 1.00 71.12 241 GLU A CA 1
ATOM 719 C C . GLU A 1 102 ? 71.679 -6.828 0.325 1.00 71.57 241 GLU A C 1
ATOM 720 O O . GLU A 1 102 ? 70.739 -6.267 0.911 1.00 67.00 241 GLU A O 1
ATOM 726 N N . LEU A 1 103 ? 72.928 -6.819 0.776 1.00 65.63 242 LEU A N 1
ATOM 727 C CA . LEU A 1 103 ? 73.281 -6.335 2.129 1.00 71.25 242 LEU A CA 1
ATOM 728 C C . LEU A 1 103 ? 73.159 -4.806 2.176 1.00 66.87 242 LEU A C 1
ATOM 729 O O . LEU A 1 103 ? 72.753 -4.266 3.205 1.00 70.68 242 LEU A O 1
ATOM 734 N N . ALA A 1 104 ? 73.569 -4.117 1.124 1.00 59.63 243 ALA A N 1
ATOM 735 C CA . ALA A 1 104 ? 73.523 -2.651 1.078 1.00 62.15 243 ALA A CA 1
ATOM 736 C C . ALA A 1 104 ? 72.054 -2.215 0.938 1.00 62.37 243 ALA A C 1
ATOM 737 O O . ALA A 1 104 ? 71.723 -1.091 1.343 1.00 59.85 243 ALA A O 1
ATOM 739 N N . ARG A 1 105 ? 71.218 -3.081 0.366 1.00 54.30 244 ARG A N 1
ATOM 740 C CA . ARG A 1 105 ? 69.778 -2.818 0.134 1.00 59.91 244 ARG A CA 1
ATOM 741 C C . ARG A 1 105 ? 69.045 -2.970 1.478 1.00 57.00 244 ARG A C 1
ATOM 742 O O . ARG A 1 105 ? 68.263 -2.089 1.818 1.00 56.31 244 ARG A O 1
ATOM 750 N N . SER A 1 106 ? 69.344 -4.035 2.215 1.00 54.46 245 SER A N 1
ATOM 751 C CA . SER A 1 106 ? 68.934 -4.261 3.618 1.00 56.54 245 SER A CA 1
ATOM 752 C C . SER A 1 106 ? 69.316 -3.065 4.476 1.00 54.95 245 SER A C 1
ATOM 753 O O . SER A 1 106 ? 68.463 -2.598 5.210 1.00 57.85 245 SER A O 1
ATOM 756 N N . ARG A 1 107 ? 70.548 -2.588 4.353 1.00 48.61 246 ARG A N 1
ATOM 757 C CA . ARG A 1 107 ? 71.062 -1.431 5.125 1.00 58.02 246 ARG A CA 1
ATOM 758 C C . ARG A 1 107 ? 70.148 -0.208 4.950 1.00 52.14 246 ARG A C 1
ATOM 759 O O . ARG A 1 107 ? 69.927 0.499 5.942 1.00 54.25 246 ARG A O 1
ATOM 767 N N . CYS A 1 108 ? 69.641 0.049 3.746 1.00 49.11 247 CYS A N 1
ATOM 768 C CA . CYS A 1 108 ? 68.649 1.140 3.462 1.00 56.55 247 CYS A CA 1
ATOM 769 C C . CYS A 1 108 ? 67.377 0.983 4.309 1.00 49.12 247 CYS A C 1
ATOM 770 O O . CYS A 1 108 ? 66.886 1.976 4.885 1.00 51.69 247 CYS A O 1
ATOM 773 N N . ALA A 1 109 ? 66.832 -0.221 4.392 1.00 48.97 248 ALA A N 1
ATOM 774 C CA . ALA A 1 109 ? 65.644 -0.496 5.230 1.00 50.86 248 ALA A CA 1
ATOM 775 C C . ALA A 1 109 ? 66.025 -0.212 6.693 1.00 50.84 248 ALA A C 1
ATOM 776 O O . ALA A 1 109 ? 65.284 0.485 7.400 1.00 46.86 248 ALA A O 1
ATOM 778 N N . LEU A 1 110 ? 67.221 -0.634 7.101 1.00 50.13 249 LEU A N 1
ATOM 779 C CA . LEU A 1 110 ? 67.693 -0.519 8.503 1.00 46.04 249 LEU A CA 1
ATOM 780 C C . LEU A 1 110 ? 67.753 0.951 8.888 1.00 45.01 249 LEU A C 1
ATOM 781 O O . LEU A 1 110 ? 67.223 1.318 9.936 1.00 44.65 249 LEU A O 1
ATOM 786 N N . PHE A 1 111 ? 68.282 1.803 8.014 1.00 44.95 250 PHE A N 1
ATOM 787 C CA . PHE A 1 111 ? 68.410 3.251 8.308 1.00 43.36 250 PHE A CA 1
ATOM 788 C C . PHE A 1 111 ? 67.162 4.060 7.932 1.00 41.98 250 PHE A C 1
ATOM 789 O O . PHE A 1 111 ? 67.194 5.304 8.113 1.00 48.29 250 PHE A O 1
ATOM 797 N N . SER A 1 112 ? 66.073 3.438 7.479 1.00 44.85 251 SER A N 1
ATOM 798 C CA . SER A 1 112 ? 64.779 4.151 7.245 1.00 45.17 251 SER A CA 1
ATOM 799 C C . SER A 1 112 ? 64.072 4.415 8.570 1.00 45.21 251 SER A C 1
ATOM 800 O O . SER A 1 112 ? 63.532 5.507 8.751 1.00 47.45 251 SER A O 1
ATOM 803 N N . GLY A 1 113 ? 64.100 3.447 9.483 1.00 48.79 252 GLY A N 1
ATOM 804 C CA . GLY A 1 113 ? 63.290 3.503 10.710 1.00 45.60 252 GLY A CA 1
ATOM 805 C C . GLY A 1 113 ? 63.597 4.781 11.475 1.00 46.89 252 GLY A C 1
ATOM 806 O O . GLY A 1 113 ? 62.715 5.466 12.007 1.00 47.93 252 GLY A O 1
ATOM 807 N N . PRO A 1 114 ? 64.891 5.084 11.665 1.00 44.77 253 PRO A N 1
ATOM 808 C CA . PRO A 1 114 ? 65.263 6.293 12.406 1.00 45.40 253 PRO A CA 1
ATOM 809 C C . PRO A 1 114 ? 64.692 7.560 11.747 1.00 44.59 253 PRO A C 1
ATOM 810 O O . PRO A 1 114 ? 64.195 8.426 12.453 1.00 44.62 253 PRO A O 1
ATOM 814 N N . LEU A 1 115 ? 64.673 7.617 10.407 1.00 46.48 254 LEU A N 1
ATOM 815 C CA . LEU A 1 115 ? 64.181 8.829 9.706 1.00 42.66 254 LEU A CA 1
ATOM 816 C C . LEU A 1 115 ? 62.664 8.877 9.887 1.00 43.17 254 LEU A C 1
ATOM 817 O O . LEU A 1 115 ? 62.143 9.904 10.307 1.00 44.14 254 LEU A O 1
ATOM 822 N N . VAL A 1 116 ? 61.976 7.772 9.651 1.00 43.29 255 VAL A N 1
ATOM 823 C CA . VAL A 1 116 ? 60.492 7.770 9.747 1.00 42.82 255 VAL A CA 1
ATOM 824 C C . VAL A 1 116 ? 60.078 8.179 11.158 1.00 45.04 255 VAL A C 1
ATOM 825 O O . VAL A 1 116 ? 59.165 8.985 11.296 1.00 43.61 255 VAL A O 1
ATOM 829 N N . GLN A 1 117 ? 60.767 7.671 12.173 1.00 46.11 256 GLN A N 1
ATOM 830 C CA . GLN A 1 117 ? 60.467 8.000 13.590 1.00 45.47 256 GLN A CA 1
ATOM 831 C C . GLN A 1 117 ? 60.830 9.453 13.914 1.00 44.96 256 GLN A C 1
ATOM 832 O O . GLN A 1 117 ? 60.045 10.086 14.621 1.00 44.44 256 GLN A O 1
ATOM 838 N N . ALA A 1 118 ? 62.013 9.939 13.523 1.00 44.37 257 ALA A N 1
ATOM 839 C CA . ALA A 1 118 ? 62.399 11.355 13.744 1.00 43.62 257 ALA A CA 1
ATOM 840 C C . ALA A 1 118 ? 61.324 12.255 13.124 1.00 46.99 257 ALA A C 1
ATOM 841 O O . ALA A 1 118 ? 60.848 13.171 13.803 1.00 47.41 257 ALA A O 1
ATOM 843 N N . VAL A 1 119 ? 60.857 11.953 11.906 1.00 46.15 258 VAL A N 1
ATOM 844 C CA . VAL A 1 119 ? 59.805 12.786 11.265 1.00 46.95 258 VAL A CA 1
ATOM 845 C C . VAL A 1 119 ? 58.500 12.641 12.051 1.00 50.61 258 VAL A C 1
ATOM 846 O O . VAL A 1 119 ? 57.831 13.663 12.285 1.00 53.05 258 VAL A O 1
ATOM 850 N N . SER A 1 120 ? 58.102 11.418 12.399 1.00 45.05 259 SER A N 1
ATOM 851 C CA . SER A 1 120 ? 56.862 11.188 13.173 1.00 43.10 259 SER A CA 1
ATOM 852 C C . SER A 1 120 ? 56.945 11.909 14.509 1.00 39.55 259 SER A C 1
ATOM 853 O O . SER A 1 120 ? 55.932 12.423 14.934 1.00 44.15 259 SER A O 1
ATOM 856 N N . ALA A 1 121 ? 58.094 11.935 15.180 1.00 42.33 260 ALA A N 1
ATOM 857 C CA . ALA A 1 121 ? 58.166 12.628 16.485 1.00 43.88 260 ALA A CA 1
ATOM 858 C C . ALA A 1 121 ? 57.995 14.163 16.277 1.00 46.33 260 ALA A C 1
ATOM 859 O O . ALA A 1 121 ? 57.226 14.826 17.036 1.00 50.08 260 ALA A O 1
ATOM 861 N N . LEU A 1 122 ? 58.643 14.729 15.268 1.00 49.05 261 LEU A N 1
ATOM 862 C CA . LEU A 1 122 ? 58.620 16.189 15.004 1.00 48.50 261 LEU A CA 1
ATOM 863 C C . LEU A 1 122 ? 57.184 16.615 14.679 1.00 48.33 261 LEU A C 1
ATOM 864 O O . LEU A 1 122 ? 56.688 17.574 15.283 1.00 55.86 261 LEU A O 1
ATOM 869 N N . VAL A 1 123 ? 56.513 15.870 13.823 1.00 49.37 262 VAL A N 1
ATOM 870 C CA . VAL A 1 123 ? 55.156 16.206 13.333 1.00 52.97 262 VAL A CA 1
ATOM 871 C C . VAL A 1 123 ? 54.169 16.037 14.484 1.00 55.63 262 VAL A C 1
ATOM 872 O O . VAL A 1 123 ? 53.263 16.889 14.583 1.00 63.50 262 VAL A O 1
ATOM 876 N N . GLY A 1 124 ? 54.323 14.996 15.316 1.00 53.72 263 GLY A N 1
ATOM 877 C CA . GLY A 1 124 ? 53.466 14.792 16.510 1.00 53.05 263 GLY A CA 1
ATOM 878 C C . GLY A 1 124 ? 53.577 15.941 17.515 1.00 50.03 263 GLY A C 1
ATOM 879 O O . GLY A 1 124 ? 52.540 16.392 18.029 1.00 60.26 263 GLY A O 1
ATOM 880 N N . PHE A 1 125 ? 54.789 16.413 17.772 1.00 50.25 264 PHE A N 1
ATOM 881 C CA . PHE A 1 125 ? 55.070 17.610 18.616 1.00 62.38 264 PHE A CA 1
ATOM 882 C C . PHE A 1 125 ? 54.416 18.860 18.010 1.00 66.67 264 PHE A C 1
ATOM 883 O O . PHE A 1 125 ? 53.774 19.640 18.743 1.00 68.33 264 PHE A O 1
ATOM 891 N N . ALA A 1 126 ? 54.562 19.020 16.696 1.00 60.19 265 ALA A N 1
ATOM 892 C CA . ALA A 1 126 ? 54.145 20.228 15.957 1.00 56.92 265 ALA A CA 1
ATOM 893 C C . ALA A 1 126 ? 52.623 20.315 15.980 1.00 59.57 265 ALA A C 1
ATOM 894 O O . ALA A 1 126 ? 52.107 21.423 15.840 1.00 70.25 265 ALA A O 1
ATOM 896 N N . THR A 1 127 ? 51.911 19.210 16.178 1.00 58.19 266 THR A N 1
ATOM 897 C CA . THR A 1 127 ? 50.425 19.220 16.140 1.00 55.66 266 THR A CA 1
ATOM 898 C C . THR A 1 127 ? 49.853 18.989 17.542 1.00 55.77 266 THR A C 1
ATOM 899 O O . THR A 1 127 ? 48.644 18.634 17.659 1.00 64.07 266 THR A O 1
ATOM 903 N N . GLU A 1 128 ? 50.670 19.175 18.578 1.00 69.82 267 GLU A N 1
ATOM 904 C CA . GLU A 1 128 ? 50.150 19.283 19.969 1.00 80.06 267 GLU A CA 1
ATOM 905 C C . GLU A 1 128 ? 49.076 20.374 19.966 1.00 83.57 267 GLU A C 1
ATOM 906 O O . GLU A 1 128 ? 49.226 21.363 19.248 1.00 79.82 267 GLU A O 1
ATOM 912 N N . PRO A 1 129 ? 47.964 20.245 20.728 1.00 86.81 268 PRO A N 1
ATOM 913 C CA . PRO A 1 129 ? 46.838 21.170 20.590 1.00 92.03 268 PRO A CA 1
ATOM 914 C C . PRO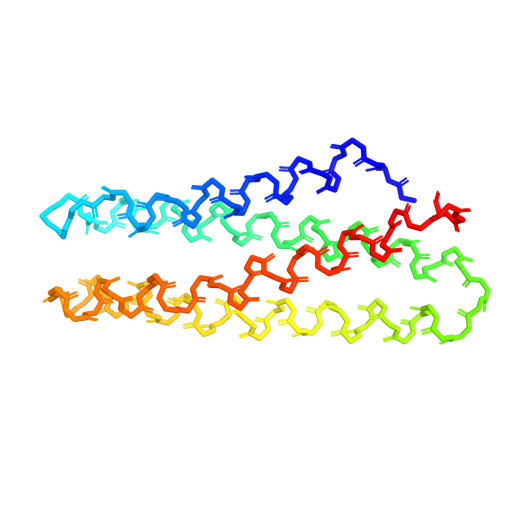 A 1 129 ? 47.144 22.587 21.109 1.00 93.31 268 PRO A C 1
ATOM 915 O O . PRO A 1 129 ? 46.473 23.024 22.004 1.00 118.36 268 PRO A O 1
ATOM 919 N N . GLN A 1 130 ? 48.132 23.268 20.515 1.00 86.52 269 GLN A N 1
ATOM 920 C CA . GLN A 1 130 ? 48.562 24.647 20.865 1.00 86.07 269 GLN A CA 1
ATOM 921 C C . GLN A 1 130 ? 49.555 25.158 19.807 1.00 90.86 269 GLN A C 1
ATOM 922 O O . GLN A 1 130 ? 50.516 25.840 20.182 1.00 88.90 269 GLN A O 1
ATOM 928 N N . PHE A 1 131 ? 49.323 24.878 18.520 1.00 104.38 270 PHE A N 1
ATOM 929 C CA . PHE A 1 131 ? 50.134 25.410 17.388 1.00 105.42 270 PHE A CA 1
ATOM 930 C C . PHE A 1 131 ? 49.264 25.507 16.123 1.00 88.05 270 PHE A C 1
ATOM 931 O O . PHE A 1 131 ? 48.095 25.088 16.141 1.00 78.94 270 PHE A O 1
#

Sequence (123 aa):
VDRYRVTRCRHEVEQGCAVLRATPLADMTPQLLLEVSQGLSRNLKFLTDACALASDKSRDRFSREQFKLGVKCMSTSASALLACVREVKVAPSELARSRCALFSGPLVQAVSALVGFATEPQF

Radius of gyration: 15.44 Å; Cα contacts (8 Å, |Δi|>4): 115; chains: 1; bounding box: 31×40×37 Å

Organism: Homo sapiens (NCBI:txid9606)